Protein AF-A0A3Q0ETS3-F1 (afdb_monomer)

Solvent-accessible surface area (backbone atoms only — not comparable to full-atom values): 7289 Å² total; per-residue (Å²): 139,61,69,63,60,51,52,53,51,53,52,51,53,53,50,54,52,55,58,59,68,72,66,62,77,78,88,70,51,54,77,43,55,39,55,56,67,56,15,73,49,93,86,55,62,63,66,65,65,49,58,94,63,84,90,57,94,66,46,42,82,40,81,48,68,82,64,68,87,77,64,96,74,88,84,85,81,88,77,77,84,81,88,84,65,8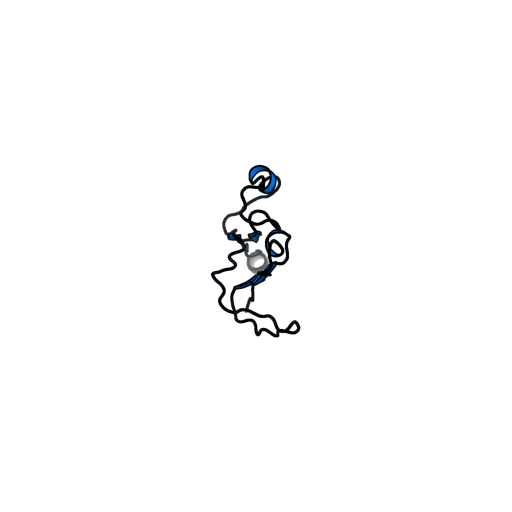4,44,76,49,82,47,66,45,76,55,90,61,43,24,57,75,43,44,54,49,81,47,78,40,75,135

Secondary structure (DSSP, 8-state):
--HHHHHHHHHHHHHHHHHHHTTPPP-PPPEEETTTTT-S-TTS-HHHHHTT----TT-EEE-----SS--S----SSS---PPPSEEEEEE--STTTTTTT-EEEEEE--

Foldseek 3Di:
DVPVVVVVVVVVVVVVVVVVVVPDPDDAAAEDQQQPLQFDDPPGDSVVVCPPDDHDPNHHYDGDDLPLPDDPDDDDPVDDDDDDDAAKDKDADSPDCRSSVRRIDIDHHHD

Mean predicted aligned error: 10.16 Å

Structure (mmCIF, N/CA/C/O backbone):
data_AF-A0A3Q0ETS3-F1
#
_entry.id   AF-A0A3Q0ETS3-F1
#
loop_
_atom_site.group_PDB
_atom_site.id
_atom_site.type_symbol
_atom_site.label_atom_id
_atom_site.label_alt_id
_atom_site.label_comp_id
_atom_site.label_asym_id
_atom_site.label_entity_id
_atom_site.label_seq_id
_atom_site.pdbx_PDB_ins_code
_atom_site.Cartn_x
_atom_site.Cartn_y
_atom_site.Cartn_z
_atom_site.occupancy
_atom_site.B_iso_or_equiv
_atom_site.auth_seq_id
_atom_site.auth_comp_id
_atom_site.auth_asym_id
_atom_site.auth_atom_id
_atom_site.pdbx_PDB_model_num
ATOM 1 N N . MET A 1 1 ? -41.447 -14.238 52.645 1.00 54.56 1 MET A N 1
ATOM 2 C CA . MET A 1 1 ? -40.307 -14.977 52.057 1.00 54.56 1 MET A CA 1
ATOM 3 C C . MET A 1 1 ? -40.002 -14.591 50.594 1.00 54.56 1 MET A C 1
ATOM 5 O O . MET A 1 1 ? -39.237 -15.294 49.960 1.00 54.56 1 MET A O 1
ATOM 9 N N . GLY A 1 2 ? -40.554 -13.491 50.040 1.00 56.62 2 GLY A N 1
ATOM 10 C CA . GLY A 1 2 ? -40.430 -13.162 48.601 1.00 56.62 2 GLY A CA 1
ATOM 11 C C . GLY A 1 2 ? -39.593 -11.925 48.236 1.00 56.62 2 GLY A C 1
ATOM 12 O O . GLY A 1 2 ? -39.304 -11.727 47.064 1.00 56.62 2 GLY A O 1
ATOM 13 N N . VAL A 1 3 ? -39.190 -11.100 49.209 1.00 57.09 3 VAL A N 1
ATOM 14 C CA . VAL A 1 3 ? -38.442 -9.849 48.958 1.00 57.09 3 VAL A CA 1
ATOM 15 C C . VAL A 1 3 ? -36.945 -10.068 48.719 1.00 57.09 3 VAL A C 1
ATOM 17 O O . VAL A 1 3 ? -36.354 -9.364 47.909 1.00 57.09 3 VAL A O 1
ATOM 20 N N . GLU A 1 4 ? -36.332 -11.071 49.353 1.00 62.25 4 GLU A N 1
ATOM 21 C CA . GLU A 1 4 ? -34.905 -11.375 49.160 1.00 62.25 4 GLU A CA 1
ATOM 22 C C . GLU A 1 4 ? -34.640 -12.007 47.789 1.00 62.25 4 GLU A C 1
ATOM 24 O O . GLU A 1 4 ? -33.756 -11.560 47.066 1.00 62.25 4 GLU A O 1
ATOM 29 N N . ALA A 1 5 ? -35.470 -12.971 47.375 1.00 61.50 5 ALA A N 1
ATOM 30 C CA . ALA A 1 5 ? -35.375 -13.606 46.058 1.00 61.50 5 ALA A CA 1
ATOM 31 C C . ALA A 1 5 ? -35.576 -12.609 44.902 1.00 61.50 5 ALA A C 1
ATOM 33 O O . ALA A 1 5 ? -34.891 -12.706 43.885 1.00 61.50 5 ALA A O 1
ATOM 34 N N . TYR A 1 6 ? -36.464 -11.619 45.074 1.00 64.25 6 TYR A N 1
ATOM 35 C CA . TYR A 1 6 ? -36.669 -10.557 44.086 1.00 64.25 6 TYR A CA 1
ATOM 36 C C . TYR A 1 6 ? -35.425 -9.664 43.951 1.00 64.25 6 TYR A C 1
ATOM 38 O O . TYR A 1 6 ? -35.064 -9.302 42.837 1.00 64.25 6 TYR A O 1
ATOM 46 N N . ASN A 1 7 ? -34.728 -9.385 45.061 1.00 73.38 7 ASN A N 1
ATOM 47 C CA . ASN A 1 7 ? -33.491 -8.597 45.094 1.00 73.38 7 ASN A CA 1
ATOM 48 C C . ASN A 1 7 ? -32.294 -9.348 44.481 1.00 73.38 7 ASN A C 1
ATOM 50 O O . ASN A 1 7 ? -31.508 -8.764 43.742 1.00 73.38 7 ASN A O 1
ATOM 54 N N . TYR A 1 8 ? -32.168 -10.659 44.722 1.00 81.44 8 TYR A N 1
ATOM 55 C CA . TYR A 1 8 ? -31.155 -11.484 44.049 1.00 81.44 8 TYR A CA 1
ATOM 56 C C . TYR A 1 8 ? -31.429 -11.599 42.548 1.00 81.44 8 TYR A C 1
ATOM 58 O O . TYR A 1 8 ? -30.508 -11.478 41.743 1.00 81.44 8 TYR A O 1
ATOM 66 N N . SER A 1 9 ? -32.694 -11.784 42.161 1.00 81.62 9 SER A N 1
ATOM 67 C CA . SER A 1 9 ? -33.090 -11.872 40.756 1.00 81.62 9 SER A CA 1
ATOM 68 C C . SER A 1 9 ? -32.798 -10.577 40.002 1.00 81.62 9 SER A C 1
ATOM 70 O O . SER A 1 9 ? -32.256 -10.633 38.903 1.00 81.62 9 SER A O 1
ATOM 72 N N . THR A 1 10 ? -33.120 -9.409 40.561 1.00 80.81 10 THR A N 1
ATOM 73 C CA . THR A 1 10 ? -32.818 -8.125 39.911 1.00 80.81 10 THR A CA 1
ATOM 74 C C . THR A 1 10 ? -31.315 -7.876 39.824 1.00 80.81 10 THR A C 1
ATOM 76 O O . THR A 1 1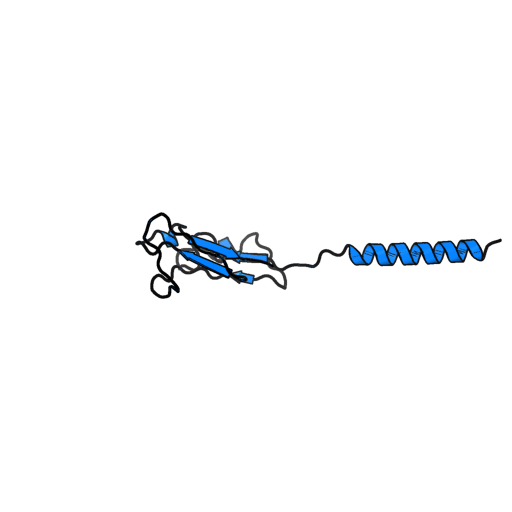0 ? -30.844 -7.458 38.770 1.00 80.81 10 THR A O 1
ATOM 79 N N . VAL A 1 11 ? -30.539 -8.201 40.864 1.00 84.69 11 VAL A N 1
ATOM 80 C CA . VAL A 1 11 ? -29.069 -8.078 40.84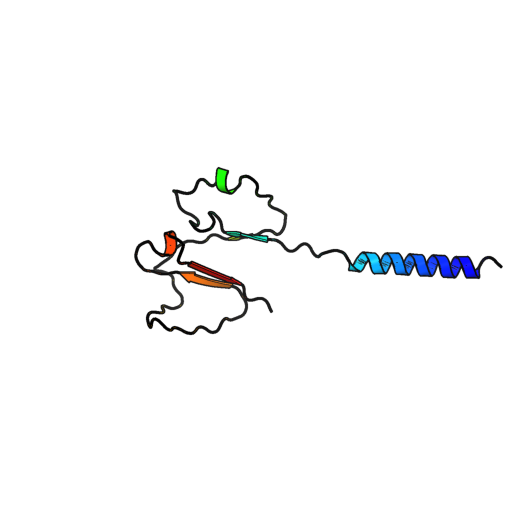6 1.00 84.69 11 VAL A CA 1
ATOM 81 C C . VAL A 1 11 ? -28.442 -8.982 39.780 1.00 84.69 11 VAL A C 1
ATOM 83 O O . VAL A 1 11 ? -27.596 -8.519 39.017 1.00 84.69 11 VAL A O 1
ATOM 86 N N . ILE A 1 12 ? -28.883 -10.238 39.661 1.00 86.62 12 ILE A N 1
ATOM 87 C CA . ILE A 1 12 ? -28.398 -11.167 38.626 1.00 86.62 12 ILE A CA 1
ATOM 88 C C . ILE A 1 12 ? -28.720 -10.634 37.225 1.00 86.62 12 ILE A C 1
ATOM 90 O O . ILE A 1 12 ? -27.851 -10.640 36.357 1.00 86.62 12 ILE A O 1
ATOM 94 N N . MET A 1 13 ? -29.929 -10.112 37.007 1.00 82.25 13 MET A N 1
ATOM 95 C CA . MET A 1 13 ? -30.319 -9.539 35.713 1.00 82.25 13 MET A CA 1
ATOM 96 C C . MET A 1 13 ? -29.497 -8.292 35.352 1.00 82.25 13 MET A C 1
ATOM 98 O O . MET A 1 13 ? -29.104 -8.143 34.196 1.00 82.25 13 MET A O 1
ATOM 102 N N . PHE A 1 14 ? -29.165 -7.437 36.325 1.00 84.88 14 PHE A N 1
ATOM 103 C CA . PHE A 1 14 ? -28.256 -6.302 36.119 1.00 84.88 14 PHE A CA 1
ATOM 104 C C . PHE A 1 14 ? -26.837 -6.756 35.752 1.00 84.88 14 PHE A C 1
ATOM 106 O O . PHE A 1 14 ? -26.240 -6.208 34.826 1.00 84.88 14 PHE A O 1
ATOM 113 N N . TYR A 1 15 ? -26.307 -7.782 36.424 1.00 84.81 15 TYR A N 1
ATOM 114 C CA . TYR A 1 15 ? -24.990 -8.341 36.103 1.00 84.81 15 TYR A CA 1
ATOM 115 C C . TYR A 1 15 ? -24.951 -8.994 34.717 1.00 84.81 15 TYR A C 1
ATOM 117 O O . TYR A 1 15 ? -23.989 -8.787 33.982 1.00 84.81 15 TYR A O 1
ATOM 125 N N . LEU A 1 16 ? -26.001 -9.722 34.321 1.00 84.31 16 LEU A N 1
ATOM 126 C CA . LEU A 1 16 ? -26.113 -10.301 32.977 1.00 84.31 16 LEU A CA 1
ATOM 127 C C . LEU A 1 16 ? -26.138 -9.213 31.896 1.00 84.31 16 LEU A C 1
ATOM 129 O O . LEU A 1 16 ? -25.453 -9.343 30.883 1.00 84.31 16 LEU A O 1
ATOM 133 N N . PHE A 1 17 ? -26.853 -8.110 32.135 1.00 80.81 17 PHE A N 1
ATOM 134 C CA . PHE A 1 17 ? -26.909 -6.985 31.202 1.00 80.81 17 PHE A CA 1
ATOM 135 C C . PHE A 1 17 ? -25.545 -6.292 31.056 1.00 80.81 17 PHE A C 1
ATOM 137 O O . PHE A 1 17 ? -25.084 -6.059 29.938 1.00 80.81 17 PHE A O 1
ATOM 144 N N . ILE A 1 18 ? -24.840 -6.048 32.168 1.00 81.44 18 ILE A N 1
ATOM 145 C CA .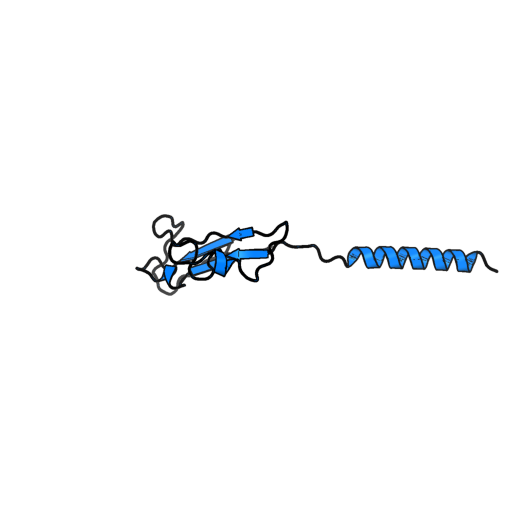 ILE A 1 18 ? -23.488 -5.470 32.136 1.00 81.44 18 ILE A CA 1
ATOM 146 C C . ILE A 1 18 ? -22.514 -6.399 31.402 1.00 81.44 18 ILE A C 1
ATOM 148 O O . ILE A 1 18 ? -21.809 -5.934 30.509 1.00 81.44 18 ILE A O 1
ATOM 152 N N . ILE A 1 19 ? -22.512 -7.705 31.693 1.00 81.81 19 ILE A N 1
ATOM 153 C CA . ILE A 1 19 ? -21.632 -8.671 31.014 1.00 81.81 19 ILE A CA 1
ATOM 154 C C . ILE A 1 19 ? -21.887 -8.675 29.503 1.00 81.81 19 ILE A C 1
ATOM 156 O O . ILE A 1 19 ? -20.930 -8.647 28.737 1.00 81.81 19 ILE A O 1
ATOM 160 N N . THR A 1 20 ? -23.147 -8.629 29.054 1.00 71.94 20 THR A N 1
ATOM 161 C CA . THR A 1 20 ? -23.460 -8.597 27.612 1.00 71.94 20 THR A CA 1
ATOM 162 C C . THR A 1 20 ? -22.975 -7.324 26.914 1.00 71.94 20 THR A C 1
ATOM 164 O O . THR A 1 20 ? -22.580 -7.380 25.751 1.00 71.94 20 THR A O 1
ATOM 167 N N . SER A 1 21 ? -22.927 -6.190 27.622 1.00 71.12 21 SER A N 1
ATOM 168 C CA . SER A 1 21 ? -22.497 -4.904 27.056 1.00 71.12 21 SER A CA 1
ATOM 169 C C . SER A 1 21 ? -20.993 -4.815 26.769 1.00 71.12 21 SER A C 1
ATOM 171 O O . SER A 1 21 ? -20.581 -4.017 25.936 1.00 71.12 21 SER A O 1
ATOM 173 N N . PHE A 1 22 ? -20.168 -5.654 27.403 1.00 67.69 22 PHE A N 1
ATOM 174 C CA . PHE A 1 22 ? -18.720 -5.699 27.159 1.00 67.69 22 PHE A CA 1
ATOM 175 C C . PHE A 1 22 ? -18.317 -6.605 25.986 1.00 67.69 22 PHE A C 1
ATOM 177 O O . PHE A 1 22 ? -17.161 -6.576 25.573 1.00 67.69 22 PHE A O 1
ATOM 184 N N . ILE A 1 23 ? -19.242 -7.402 25.437 1.00 70.00 23 ILE A N 1
ATOM 185 C CA . ILE A 1 23 ? -18.941 -8.375 24.369 1.00 70.00 23 ILE A CA 1
ATOM 186 C C . ILE A 1 23 ? -19.173 -7.766 22.976 1.00 70.00 23 ILE A C 1
ATOM 188 O O . ILE A 1 23 ? -18.990 -8.451 21.975 1.00 70.00 23 ILE A O 1
ATOM 192 N N . VAL A 1 24 ? -19.552 -6.486 22.859 1.00 66.25 24 VAL A N 1
ATOM 193 C CA . VAL A 1 24 ? -19.724 -5.881 21.529 1.00 66.25 24 VAL A CA 1
ATOM 194 C C . VAL A 1 24 ? -18.360 -5.810 20.831 1.00 66.25 24 VAL A C 1
ATOM 196 O O . VAL A 1 24 ? -17.460 -5.119 21.328 1.00 66.25 24 VAL A O 1
ATOM 199 N N . PRO A 1 25 ? -18.168 -6.500 19.690 1.00 67.69 25 PRO A N 1
ATOM 200 C CA . PRO A 1 25 ? -16.982 -6.284 18.885 1.00 67.69 25 PRO A CA 1
ATOM 201 C C . PRO A 1 25 ? -16.975 -4.816 18.464 1.00 67.69 25 PRO A C 1
ATOM 203 O O . PRO A 1 25 ? -17.954 -4.300 17.924 1.00 67.69 25 PRO A O 1
ATOM 206 N N . HIS A 1 26 ? -15.874 -4.128 18.753 1.00 65.38 26 HIS A N 1
ATOM 207 C CA . HIS A 1 26 ? -15.666 -2.791 18.222 1.00 65.38 26 HIS A CA 1
ATOM 208 C C . HIS A 1 26 ? -15.509 -2.948 16.713 1.00 65.38 26 HIS A C 1
ATOM 210 O O . HIS A 1 26 ? -14.581 -3.622 16.261 1.00 65.38 26 HIS A O 1
ATOM 216 N N . ALA A 1 27 ? -16.433 -2.375 15.943 1.00 68.75 27 ALA A N 1
ATOM 217 C CA . ALA A 1 27 ? -16.316 -2.358 14.495 1.00 68.75 27 ALA A CA 1
ATOM 218 C C . ALA A 1 27 ? -15.038 -1.588 14.132 1.00 68.75 27 ALA A C 1
ATOM 220 O O . ALA A 1 27 ? -14.934 -0.382 14.362 1.00 68.75 27 ALA A O 1
ATOM 221 N N . LYS A 1 28 ? -14.036 -2.312 13.637 1.00 75.94 28 LYS A N 1
ATOM 222 C CA . LYS A 1 28 ? -12.824 -1.741 13.058 1.00 75.94 28 LYS A CA 1
ATOM 223 C C . LYS A 1 28 ? -13.043 -1.703 11.550 1.00 75.94 28 LYS A C 1
ATOM 225 O O . LYS A 1 28 ? -13.402 -2.729 10.986 1.00 75.94 28 LYS A O 1
ATOM 230 N N . GLY A 1 29 ? -12.832 -0.544 10.934 1.00 83.88 29 GLY A N 1
ATOM 231 C CA . GLY A 1 29 ? -12.855 -0.432 9.478 1.00 83.88 29 GLY A CA 1
ATOM 232 C C . GLY A 1 29 ? -11.774 -1.290 8.821 1.00 83.88 29 GLY A C 1
ATOM 233 O O . GLY A 1 29 ? -10.687 -1.478 9.386 1.00 83.88 29 GLY A O 1
ATOM 234 N N . GLU A 1 30 ? -12.086 -1.812 7.642 1.00 87.88 30 GLU A N 1
ATOM 235 C CA . GLU A 1 30 ? -11.180 -2.589 6.803 1.00 87.88 30 GLU A CA 1
ATOM 236 C C . GLU A 1 30 ? -10.446 -1.692 5.798 1.00 87.88 30 GLU A C 1
ATOM 238 O O . GLU A 1 30 ? -10.968 -0.679 5.333 1.00 87.88 30 GLU A O 1
ATOM 243 N N . ASN A 1 31 ? -9.209 -2.064 5.463 1.00 88.06 31 ASN A N 1
ATOM 244 C CA . ASN A 1 31 ? -8.422 -1.370 4.452 1.00 88.06 31 ASN A CA 1
ATOM 245 C C . ASN A 1 31 ? -8.474 -2.155 3.138 1.00 88.06 31 ASN A C 1
ATOM 247 O O . ASN A 1 31 ? -7.996 -3.287 3.084 1.00 88.06 31 ASN A O 1
ATOM 251 N N . TYR A 1 32 ? -8.956 -1.521 2.074 1.00 90.50 32 TYR A N 1
ATOM 252 C CA . TYR A 1 32 ? -9.008 -2.091 0.731 1.00 90.50 32 TYR A CA 1
ATOM 253 C C . TYR A 1 32 ? -7.951 -1.446 -0.156 1.00 90.50 32 TYR A C 1
ATOM 255 O O . TYR A 1 32 ? -7.985 -0.237 -0.387 1.00 90.50 32 TYR A O 1
ATOM 263 N N . ILE A 1 33 ? -7.028 -2.247 -0.682 1.00 88.94 33 ILE A N 1
ATOM 264 C CA . ILE A 1 33 ? -6.063 -1.781 -1.679 1.00 88.94 33 ILE A CA 1
ATOM 265 C C . ILE A 1 33 ? -6.791 -1.656 -3.013 1.00 88.94 33 ILE A C 1
ATOM 267 O O . ILE A 1 33 ? -7.279 -2.644 -3.559 1.00 88.94 33 ILE A O 1
ATOM 271 N N . VAL A 1 34 ? -6.887 -0.437 -3.535 1.00 91.38 34 VAL A N 1
ATOM 272 C CA . VAL A 1 34 ? -7.636 -0.192 -4.766 1.00 91.38 34 VAL A CA 1
ATOM 273 C C . VAL A 1 34 ? -6.909 -0.831 -5.946 1.00 91.38 34 VAL A C 1
ATOM 275 O O . VAL A 1 34 ? -5.745 -0.525 -6.196 1.00 91.38 34 VAL A O 1
ATOM 278 N N . GLY A 1 35 ? -7.599 -1.719 -6.666 1.00 89.38 35 GLY A N 1
ATOM 279 C CA . GLY A 1 35 ? -7.022 -2.490 -7.772 1.00 89.38 35 GLY A CA 1
ATOM 280 C C . GLY A 1 35 ? -6.083 -3.621 -7.336 1.00 89.38 35 GLY A C 1
ATOM 281 O O . GLY A 1 35 ? -5.337 -4.148 -8.162 1.00 89.38 35 GLY A O 1
ATOM 282 N N . ASP A 1 36 ? -6.105 -4.000 -6.054 1.00 86.19 36 ASP A N 1
ATOM 283 C CA . ASP A 1 36 ? -5.335 -5.109 -5.483 1.00 86.19 36 ASP A CA 1
ATOM 284 C C . ASP A 1 36 ? -3.834 -5.032 -5.854 1.00 86.19 36 ASP A C 1
ATOM 286 O O . ASP A 1 36 ? -3.187 -3.991 -5.715 1.00 86.19 36 ASP A O 1
ATOM 290 N N . SER A 1 37 ? -3.249 -6.121 -6.362 1.00 79.38 37 SER A N 1
ATOM 291 C CA . SER A 1 37 ? -1.841 -6.155 -6.773 1.00 79.38 37 SER A CA 1
ATOM 292 C C . SER A 1 37 ? -1.524 -5.247 -7.961 1.00 79.38 37 SER A C 1
ATOM 294 O O . SER A 1 37 ? -0.370 -4.865 -8.119 1.00 79.38 37 SER A O 1
ATOM 296 N N . TYR A 1 38 ? -2.507 -4.859 -8.773 1.00 80.25 38 TYR A N 1
ATOM 297 C CA . TYR A 1 38 ? -2.289 -3.965 -9.915 1.00 80.25 38 TYR A CA 1
ATOM 298 C C . TYR A 1 38 ? -2.251 -2.492 -9.490 1.00 80.25 38 TYR A C 1
ATOM 300 O O . TYR A 1 38 ? -1.497 -1.702 -10.053 1.00 80.25 38 TYR A O 1
ATOM 308 N N . GLY A 1 39 ? -2.960 -2.136 -8.417 1.00 82.69 39 GLY A N 1
ATOM 309 C CA . GLY A 1 39 ? -3.037 -0.763 -7.921 1.00 82.69 39 GLY A CA 1
ATOM 310 C C . GLY A 1 39 ? -3.942 0.135 -8.771 1.00 82.69 39 GLY A C 1
ATOM 311 O O . GLY A 1 39 ? -4.793 -0.331 -9.531 1.00 82.69 39 GLY A O 1
ATOM 312 N N . TRP A 1 40 ? -3.746 1.449 -8.651 1.00 85.44 40 TRP A N 1
ATOM 313 C CA . TRP A 1 40 ? -4.544 2.445 -9.372 1.00 85.44 40 TR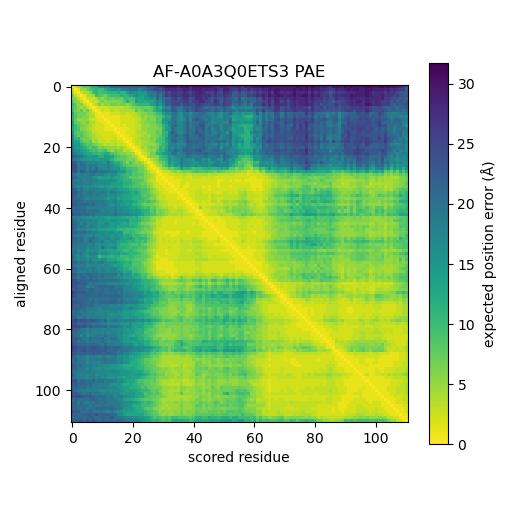P A CA 1
ATOM 314 C C . TRP A 1 40 ? -3.973 2.734 -10.769 1.00 85.44 40 TRP A C 1
ATOM 316 O O . TRP A 1 40 ? -3.210 3.685 -10.951 1.00 85.44 40 TRP A O 1
ATOM 326 N N . ILE A 1 41 ? -4.320 1.892 -11.746 1.00 79.25 41 ILE A N 1
ATOM 327 C CA . ILE A 1 41 ? -3.869 1.999 -13.144 1.00 79.25 41 ILE A CA 1
ATOM 328 C C . ILE A 1 41 ? -5.039 1.888 -14.133 1.00 79.25 41 ILE A C 1
ATOM 330 O O . ILE A 1 41 ? -6.050 1.257 -13.834 1.00 79.25 41 ILE A O 1
ATOM 334 N N . ASP A 1 42 ? -4.866 2.430 -15.343 1.00 83.00 42 ASP A N 1
ATOM 335 C CA . ASP A 1 42 ? -5.911 2.481 -16.385 1.00 83.00 42 ASP A CA 1
ATOM 336 C C . ASP A 1 42 ? -6.365 1.100 -16.902 1.00 83.00 42 ASP A C 1
ATOM 338 O O . ASP A 1 42 ? -7.404 0.986 -17.549 1.00 83.00 42 ASP A O 1
ATOM 342 N N . PHE A 1 43 ? -5.592 0.041 -16.640 1.00 84.19 43 PHE A N 1
ATOM 343 C CA . PHE A 1 43 ? -5.848 -1.315 -17.143 1.00 84.19 43 PHE A CA 1
ATOM 344 C C . PHE A 1 43 ? -6.697 -2.186 -16.203 1.00 84.19 43 PHE A C 1
ATOM 346 O O . PHE A 1 43 ? -6.993 -3.333 -16.542 1.00 84.19 43 PHE A O 1
ATOM 353 N N . VAL A 1 44 ? -7.078 -1.675 -15.029 1.00 87.44 44 VAL A N 1
ATOM 354 C CA . VAL A 1 44 ? -7.934 -2.382 -14.066 1.00 87.44 44 VAL A CA 1
ATOM 355 C C . VAL A 1 44 ? -9.395 -1.998 -14.293 1.00 87.44 44 VAL A C 1
ATOM 357 O O . VAL A 1 44 ? -9.740 -0.820 -14.336 1.00 87.44 44 VAL A O 1
ATOM 360 N N . ASP A 1 45 ? -10.279 -2.994 -14.388 1.00 93.44 45 ASP A N 1
ATOM 361 C CA . ASP A 1 45 ? -11.723 -2.752 -14.357 1.00 93.44 45 ASP A CA 1
ATOM 362 C C . ASP A 1 45 ? -12.179 -2.548 -12.908 1.00 93.44 45 ASP A C 1
ATOM 364 O O . ASP A 1 45 ? -12.391 -3.503 -12.158 1.00 93.44 45 ASP A O 1
ATOM 368 N N . PHE A 1 46 ? -12.321 -1.285 -12.506 1.00 92.94 46 PHE A N 1
ATOM 369 C CA . PHE A 1 46 ? -12.735 -0.942 -11.148 1.00 92.94 46 PHE A CA 1
ATOM 370 C C . PHE A 1 46 ? -14.189 -1.310 -10.832 1.00 92.94 46 PHE A C 1
ATOM 372 O O . PHE A 1 46 ? -14.520 -1.431 -9.656 1.00 92.94 46 PHE A O 1
ATOM 379 N N . ASN A 1 47 ? -15.050 -1.531 -11.835 1.00 94.81 47 ASN A N 1
ATOM 380 C CA . ASN A 1 47 ? -16.396 -2.043 -11.571 1.00 94.81 47 ASN A CA 1
ATOM 381 C C . ASN A 1 47 ? -16.308 -3.502 -11.122 1.00 94.81 47 ASN A C 1
ATOM 383 O O . ASN A 1 47 ? -16.813 -3.842 -10.059 1.00 94.81 47 ASN A O 1
ATOM 387 N N . ASN A 1 48 ? -15.561 -4.322 -11.864 1.00 95.50 48 ASN A N 1
ATOM 388 C CA . ASN A 1 48 ? -15.291 -5.709 -11.483 1.00 95.50 48 ASN A CA 1
ATOM 389 C C . ASN A 1 48 ? -14.508 -5.797 -10.160 1.00 95.50 48 ASN A C 1
ATOM 391 O O . ASN A 1 48 ? -14.787 -6.642 -9.319 1.00 95.50 48 ASN A O 1
ATOM 395 N N . TRP A 1 49 ? -13.559 -4.887 -9.913 1.00 94.25 49 TRP A N 1
ATOM 396 C CA . TRP A 1 49 ? -12.868 -4.842 -8.621 1.00 94.25 49 TRP A CA 1
ATOM 397 C C . TRP A 1 49 ? -13.833 -4.578 -7.454 1.00 94.25 49 TRP A C 1
ATOM 399 O O . TRP A 1 49 ? -13.657 -5.161 -6.385 1.00 94.25 49 TRP A O 1
ATOM 409 N N . CYS A 1 50 ? -14.853 -3.738 -7.641 1.00 95.12 50 CYS A N 1
ATOM 410 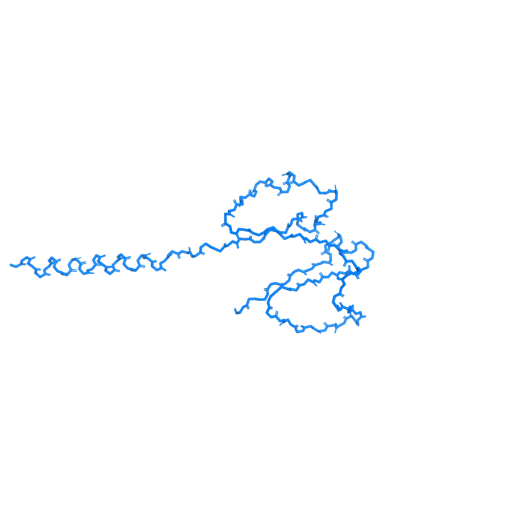C CA . CYS A 1 50 ? -15.887 -3.502 -6.634 1.00 95.12 50 CYS A CA 1
ATOM 411 C C . CYS A 1 50 ? -16.850 -4.690 -6.464 1.00 95.12 50 CYS A C 1
ATOM 413 O O . CYS A 1 50 ? -17.445 -4.828 -5.393 1.00 95.12 50 CYS A O 1
ATOM 415 N N . ASP A 1 51 ? -17.014 -5.542 -7.478 1.00 96.00 51 ASP A N 1
ATOM 416 C CA . ASP A 1 51 ? -17.979 -6.639 -7.440 1.00 96.00 51 ASP A CA 1
ATOM 417 C C . ASP A 1 51 ? -17.679 -7.621 -6.294 1.00 96.00 51 ASP A C 1
ATOM 419 O O . ASP A 1 51 ? -16.559 -8.099 -6.094 1.00 96.00 51 ASP A O 1
ATOM 423 N N . GLY A 1 52 ? -18.714 -7.918 -5.502 1.00 92.12 52 GLY A N 1
ATOM 424 C CA . GLY A 1 52 ? -18.629 -8.816 -4.347 1.00 92.12 52 GLY A CA 1
ATOM 425 C C . GLY A 1 52 ? -17.968 -8.222 -3.098 1.00 92.12 52 GLY A C 1
ATOM 426 O O . GLY A 1 52 ? -17.868 -8.930 -2.096 1.00 92.12 52 GLY A O 1
ATOM 427 N N . LYS A 1 53 ? -17.538 -6.952 -3.122 1.00 94.06 53 LYS A N 1
ATOM 428 C CA . LYS A 1 53 ? -17.070 -6.231 -1.930 1.00 94.06 53 LYS A CA 1
ATOM 429 C C . LYS A 1 53 ? -18.226 -5.476 -1.276 1.00 94.06 53 LYS A C 1
ATOM 431 O O . LYS A 1 53 ? -19.034 -4.845 -1.953 1.00 94.06 53 LYS A O 1
ATOM 436 N N . GLU A 1 54 ? -18.273 -5.505 0.051 1.00 92.94 54 GLU A N 1
ATOM 437 C CA . GLU A 1 54 ? -19.208 -4.712 0.848 1.00 92.94 54 GLU A CA 1
ATOM 438 C C . GLU A 1 54 ? -18.427 -3.682 1.664 1.00 92.94 54 GLU A C 1
ATOM 440 O O . GLU A 1 54 ? -17.691 -4.029 2.587 1.00 92.94 54 GLU A O 1
ATOM 445 N N . PHE A 1 55 ? -18.585 -2.405 1.312 1.00 93.56 55 PHE A N 1
ATOM 446 C CA . PHE A 1 55 ? -17.936 -1.303 2.017 1.00 93.56 55 PHE A CA 1
ATOM 447 C C . PHE A 1 55 ? -18.817 -0.799 3.161 1.00 93.56 55 PHE A C 1
ATOM 449 O O . PHE A 1 55 ? -19.998 -0.491 2.977 1.00 93.56 55 PHE A O 1
ATOM 456 N N . HIS A 1 56 ? -18.218 -0.656 4.335 1.00 93.44 56 HIS A N 1
ATOM 457 C CA . HIS A 1 56 ? -18.858 -0.217 5.564 1.00 93.44 56 HIS A CA 1
ATOM 458 C C . HIS A 1 56 ? -18.327 1.150 6.013 1.00 93.44 56 HIS A C 1
ATOM 460 O O . HIS A 1 56 ? -17.232 1.589 5.658 1.00 93.44 56 HIS A O 1
ATOM 466 N N . VAL A 1 57 ? -19.117 1.857 6.829 1.00 91.81 57 VAL A N 1
ATOM 467 C CA . VAL A 1 57 ? -18.671 3.121 7.432 1.00 91.81 57 VAL A CA 1
ATOM 468 C C . VAL A 1 57 ? -17.459 2.852 8.322 1.00 91.81 57 VAL A C 1
ATOM 470 O O . VAL A 1 57 ? -17.551 2.102 9.291 1.00 91.81 57 VAL A O 1
ATOM 473 N N . GLY A 1 58 ? -16.345 3.514 8.010 1.00 88.75 58 GLY A N 1
ATOM 474 C CA . GLY A 1 58 ? -15.067 3.342 8.699 1.00 88.75 58 GLY A CA 1
ATOM 475 C C . GLY A 1 58 ? -14.002 2.650 7.851 1.00 88.75 58 GLY A C 1
ATOM 476 O O . GLY A 1 58 ? -12.830 2.734 8.214 1.00 88.75 58 GLY A O 1
ATOM 477 N N . ASP A 1 59 ? -14.380 2.033 6.729 1.00 93.19 59 ASP A N 1
ATOM 478 C CA . ASP A 1 59 ? -13.433 1.426 5.795 1.00 93.19 59 ASP A CA 1
ATOM 479 C C . ASP A 1 59 ? -12.563 2.477 5.094 1.00 93.19 59 ASP A C 1
ATOM 481 O O . ASP A 1 59 ? -12.950 3.637 4.912 1.00 93.19 59 ASP A O 1
ATOM 485 N N . VAL A 1 60 ? -11.368 2.055 4.686 1.00 89.56 60 VAL A N 1
ATOM 486 C CA . VAL A 1 60 ? -10.357 2.904 4.054 1.00 89.56 60 VAL A CA 1
ATOM 487 C C . VAL A 1 60 ? -9.983 2.334 2.694 1.00 89.56 60 VAL A C 1
ATOM 489 O O . VAL A 1 60 ? -9.509 1.205 2.589 1.00 89.56 60 VAL A O 1
ATOM 492 N N . LEU A 1 61 ? -10.126 3.149 1.650 1.00 92.25 61 LEU A N 1
ATOM 493 C CA . LEU A 1 61 ? -9.568 2.851 0.333 1.00 92.25 61 LEU A CA 1
ATOM 494 C C . LEU A 1 61 ? -8.120 3.333 0.268 1.00 92.25 61 LEU A C 1
ATOM 496 O O . LEU A 1 61 ? -7.830 4.517 0.453 1.00 92.25 61 LEU A O 1
ATOM 500 N N . VAL A 1 62 ? -7.210 2.405 0.005 1.00 88.12 62 VAL A N 1
ATOM 501 C CA . VAL A 1 62 ? -5.772 2.637 -0.032 1.00 88.12 62 VAL A CA 1
ATOM 502 C C . VAL A 1 62 ? -5.314 2.650 -1.485 1.00 88.12 62 VAL A C 1
ATOM 504 O O . VAL A 1 62 ? -5.325 1.628 -2.168 1.00 88.12 62 VAL A O 1
ATOM 507 N N . TYR A 1 63 ? -4.923 3.829 -1.962 1.00 84.31 63 TYR A N 1
ATOM 508 C CA . TYR A 1 63 ? -4.439 4.019 -3.326 1.00 84.31 63 TYR A CA 1
ATOM 509 C C . TYR A 1 63 ? -2.940 3.745 -3.389 1.00 84.31 63 TYR A C 1
ATOM 511 O O . TYR A 1 63 ? -2.124 4.549 -2.937 1.00 84.31 63 TYR A O 1
ATOM 519 N N . GLU A 1 64 ? -2.586 2.608 -3.977 1.00 80.75 64 GLU A N 1
ATOM 520 C CA . GLU A 1 64 ? -1.201 2.223 -4.215 1.00 80.75 64 GLU A CA 1
ATOM 521 C C . GLU A 1 64 ? -0.805 2.564 -5.646 1.00 80.75 64 GLU A C 1
ATOM 523 O O . GLU A 1 64 ? -1.356 2.019 -6.604 1.00 80.75 64 GLU A O 1
ATOM 528 N N . SER A 1 65 ? 0.173 3.456 -5.793 1.00 79.25 65 SER A N 1
ATOM 529 C CA . SER A 1 65 ? 0.781 3.769 -7.085 1.00 79.25 65 SER A CA 1
ATOM 530 C C . SER A 1 65 ? 2.290 3.562 -7.020 1.00 79.25 65 SER A C 1
ATOM 532 O O . SER A 1 65 ? 2.932 3.819 -6.001 1.00 79.25 65 SER A O 1
ATOM 534 N N . CYS A 1 66 ? 2.867 3.090 -8.122 1.00 84.75 66 CYS A N 1
ATOM 535 C CA . CYS A 1 66 ? 4.297 2.832 -8.255 1.00 84.75 66 CYS A CA 1
ATOM 536 C C . CYS A 1 66 ? 5.079 4.130 -8.511 1.00 84.75 66 CYS A C 1
ATOM 538 O O . CYS A 1 66 ? 5.733 4.297 -9.539 1.00 84.75 66 CYS A O 1
ATOM 540 N N . MET A 1 67 ? 5.004 5.079 -7.575 1.00 85.56 67 MET A N 1
ATOM 541 C CA . MET A 1 67 ? 5.756 6.333 -7.637 1.00 85.56 67 MET A CA 1
ATOM 542 C C . MET A 1 67 ? 7.253 6.084 -7.416 1.00 85.56 67 MET A C 1
ATOM 544 O O . MET A 1 67 ? 7.738 6.048 -6.287 1.00 85.56 67 MET A O 1
ATOM 548 N N . LYS A 1 68 ? 8.003 5.936 -8.510 1.00 86.12 68 LYS A N 1
ATOM 549 C CA . LYS A 1 68 ? 9.440 5.600 -8.486 1.00 86.12 68 LYS A CA 1
ATOM 550 C C . LYS A 1 68 ? 10.346 6.785 -8.136 1.00 86.12 68 LYS A C 1
ATOM 552 O O . LYS A 1 68 ? 11.448 6.573 -7.631 1.00 86.12 68 LYS A O 1
ATOM 557 N N . ASP A 1 69 ? 9.862 8.012 -8.335 1.00 85.25 69 ASP A N 1
ATOM 558 C CA . ASP A 1 69 ? 10.647 9.240 -8.137 1.00 85.25 69 ASP A CA 1
ATOM 559 C C . ASP A 1 69 ? 10.443 9.904 -6.764 1.00 85.25 69 ASP A C 1
ATOM 561 O O . ASP A 1 69 ? 11.247 10.742 -6.360 1.00 85.25 69 ASP A O 1
ATOM 565 N N . SER A 1 70 ? 9.401 9.525 -6.015 1.00 84.00 70 SER A N 1
ATOM 566 C CA . SER A 1 70 ? 9.060 10.119 -4.712 1.00 84.00 70 SER A CA 1
ATOM 567 C C . SER A 1 70 ? 9.277 9.122 -3.570 1.00 84.00 70 SER A C 1
ATOM 569 O O . SER A 1 70 ? 8.342 8.681 -2.908 1.00 84.00 70 SER A O 1
ATOM 571 N N . TYR A 1 71 ? 10.534 8.722 -3.355 1.00 88.56 71 TYR A N 1
ATOM 572 C CA . TYR A 1 71 ? 10.908 7.788 -2.288 1.00 88.56 71 TYR A CA 1
ATOM 573 C C . TYR A 1 71 ? 11.582 8.504 -1.110 1.00 88.56 71 TYR A C 1
ATOM 575 O O . TYR A 1 71 ? 12.400 9.404 -1.290 1.00 88.56 71 TYR A O 1
ATOM 583 N N . MET A 1 72 ? 11.302 8.049 0.117 1.00 89.56 72 MET A N 1
ATOM 584 C CA . MET A 1 72 ? 12.009 8.521 1.319 1.00 89.56 72 MET A CA 1
ATOM 585 C C . MET A 1 72 ? 13.448 8.001 1.379 1.00 89.56 72 MET A C 1
ATOM 587 O O . MET A 1 72 ? 14.364 8.702 1.805 1.00 89.56 72 MET A O 1
ATOM 591 N N . LYS A 1 73 ? 13.654 6.744 0.968 1.00 92.75 73 LYS A N 1
ATOM 592 C CA . LYS A 1 73 ? 14.959 6.085 0.977 1.00 92.75 73 LYS A CA 1
ATOM 593 C C . LYS A 1 73 ? 15.020 4.995 -0.088 1.00 92.75 73 LYS A C 1
ATOM 595 O O . LYS A 1 73 ? 14.030 4.315 -0.333 1.00 92.75 73 LYS A O 1
ATOM 600 N N . ARG A 1 74 ? 16.192 4.841 -0.709 1.00 94.56 74 ARG A N 1
ATOM 601 C CA . ARG A 1 74 ? 16.481 3.789 -1.688 1.00 94.56 74 ARG A CA 1
ATOM 602 C C . ARG A 1 74 ? 17.421 2.753 -1.075 1.00 94.56 74 ARG A C 1
ATOM 604 O O . ARG A 1 74 ? 18.376 3.118 -0.391 1.00 94.56 74 ARG A O 1
ATOM 611 N N . PHE A 1 75 ? 17.146 1.487 -1.359 1.00 94.94 75 PHE A N 1
ATOM 612 C CA . PHE A 1 75 ? 17.873 0.318 -0.871 1.00 94.94 75 PHE A CA 1
ATOM 613 C C . PHE A 1 75 ? 18.319 -0.520 -2.070 1.00 94.94 75 PHE A C 1
ATOM 615 O O . PHE A 1 75 ? 17.508 -0.796 -2.953 1.00 94.94 75 PHE A O 1
ATOM 622 N N . THR A 1 76 ? 19.608 -0.853 -2.152 1.00 95.94 76 THR A N 1
ATOM 623 C CA . THR A 1 76 ? 20.193 -1.555 -3.313 1.00 95.94 76 THR A CA 1
ATOM 624 C C . THR A 1 76 ? 21.316 -2.518 -2.922 1.00 95.94 76 THR A C 1
ATOM 626 O O . THR A 1 76 ? 22.079 -2.932 -3.792 1.00 95.94 76 THR A O 1
ATOM 629 N N . SER A 1 77 ? 21.488 -2.843 -1.634 1.00 96.56 77 SER A N 1
ATOM 630 C CA . SER A 1 77 ? 22.591 -3.720 -1.207 1.00 96.56 77 SER A CA 1
ATOM 631 C C . SER A 1 77 ? 22.286 -5.202 -1.431 1.00 96.56 77 SER A C 1
ATOM 633 O O . SER A 1 77 ? 23.205 -6.017 -1.471 1.00 96.56 77 SER A O 1
ATOM 635 N N . GLY A 1 78 ? 21.001 -5.550 -1.575 1.00 93.69 78 GLY A N 1
ATOM 636 C CA . GLY A 1 78 ? 20.534 -6.931 -1.715 1.00 93.69 78 GLY A CA 1
ATOM 637 C C . GLY A 1 78 ? 20.377 -7.669 -0.381 1.00 93.69 78 GLY A C 1
ATOM 638 O O . GLY A 1 78 ? 19.902 -8.799 -0.370 1.00 93.69 78 GLY A O 1
ATOM 639 N N . ASN A 1 79 ? 20.740 -7.034 0.738 1.00 95.25 79 ASN A N 1
ATOM 640 C CA . ASN A 1 79 ? 20.522 -7.534 2.096 1.00 95.25 79 ASN A CA 1
ATOM 641 C C . ASN A 1 79 ? 20.222 -6.364 3.052 1.00 95.25 79 ASN A C 1
ATOM 643 O O . ASN A 1 79 ? 20.881 -6.164 4.074 1.00 95.25 79 ASN A O 1
ATOM 647 N N . ASP A 1 80 ? 19.269 -5.522 2.656 1.00 95.44 80 ASP A N 1
ATOM 648 C CA . ASP A 1 80 ? 18.918 -4.301 3.371 1.00 95.44 80 ASP A CA 1
ATOM 649 C C . ASP A 1 80 ? 18.083 -4.607 4.629 1.00 95.44 80 ASP A C 1
ATOM 651 O O . ASP A 1 80 ? 17.172 -5.431 4.605 1.00 95.44 80 ASP A O 1
ATOM 655 N N . SER A 1 81 ? 18.380 -3.932 5.743 1.00 94.62 81 SER A N 1
ATOM 656 C CA . SER A 1 81 ? 17.626 -4.043 7.003 1.00 94.62 81 SER A CA 1
ATOM 657 C C . SER A 1 81 ? 16.969 -2.712 7.353 1.00 94.62 81 SER A C 1
ATOM 659 O O . SER A 1 81 ? 17.604 -1.657 7.278 1.00 94.62 81 SER A O 1
ATOM 661 N N . ILE A 1 82 ? 15.695 -2.761 7.744 1.00 92.56 82 ILE A N 1
ATOM 662 C CA . ILE A 1 82 ? 14.859 -1.578 7.972 1.00 92.56 82 ILE A CA 1
ATOM 663 C C . ILE A 1 82 ? 14.165 -1.727 9.322 1.00 92.56 82 ILE A C 1
ATOM 665 O O . ILE A 1 82 ? 13.502 -2.729 9.579 1.00 92.56 82 ILE A O 1
ATOM 669 N N . ILE A 1 83 ? 14.331 -0.728 10.188 1.00 92.38 83 ILE A N 1
ATOM 670 C CA . ILE A 1 83 ? 13.573 -0.624 11.436 1.00 92.38 83 ILE A CA 1
ATOM 671 C C . ILE A 1 83 ? 12.237 0.029 11.098 1.00 92.38 83 ILE A C 1
ATOM 673 O O . ILE A 1 83 ? 12.207 1.093 10.482 1.00 92.38 83 ILE A O 1
ATOM 677 N N . LEU A 1 84 ? 11.144 -0.624 11.480 1.00 91.69 84 LEU A N 1
ATOM 678 C CA . LEU A 1 84 ? 9.798 -0.113 11.274 1.00 91.69 84 LEU A CA 1
ATOM 679 C C . LEU A 1 84 ? 9.380 0.763 12.459 1.00 91.69 84 LEU A C 1
ATOM 681 O O . LEU A 1 84 ? 9.457 0.336 13.611 1.00 91.69 84 LEU A O 1
ATOM 685 N N . GLU A 1 85 ? 8.923 1.977 12.166 1.00 89.50 85 GLU A N 1
ATOM 686 C CA . GLU A 1 85 ? 8.318 2.876 13.150 1.00 89.50 85 GLU A CA 1
ATOM 687 C C . GLU A 1 85 ? 6.789 2.742 13.133 1.00 89.50 85 GLU A C 1
ATOM 689 O O . GLU A 1 85 ? 6.206 2.210 12.188 1.00 89.50 85 GLU A O 1
ATOM 694 N N . LYS A 1 86 ? 6.124 3.218 14.193 1.00 88.31 86 LYS A N 1
ATOM 695 C CA . LYS A 1 86 ? 4.658 3.193 14.295 1.00 88.31 86 LYS A CA 1
ATOM 696 C C . LYS A 1 86 ? 4.022 3.940 13.116 1.00 88.31 86 LYS A C 1
ATOM 698 O O . LYS A 1 86 ? 4.412 5.065 12.817 1.00 88.31 86 LYS A O 1
ATOM 703 N N . GLY A 1 87 ? 2.972 3.363 12.534 1.00 84.62 87 GLY A N 1
ATOM 704 C CA . GLY A 1 87 ? 2.278 3.915 11.369 1.00 84.62 87 GLY A CA 1
ATOM 705 C C . GLY A 1 87 ? 2.360 2.976 10.169 1.00 84.62 87 GLY A C 1
ATOM 706 O O . GLY A 1 87 ? 2.453 1.768 10.342 1.00 84.62 87 GLY A O 1
ATOM 707 N N . GLY A 1 88 ? 2.301 3.523 8.956 1.00 83.25 88 GLY A N 1
ATOM 708 C CA . GLY A 1 88 ? 2.375 2.751 7.713 1.00 83.25 88 GLY A CA 1
ATOM 709 C C . GLY A 1 88 ? 3.683 2.990 6.960 1.00 83.25 88 GLY A C 1
ATOM 710 O O . GLY A 1 88 ? 4.145 4.128 6.879 1.00 83.25 88 GLY A O 1
ATOM 711 N N . ALA A 1 89 ? 4.257 1.936 6.382 1.00 88.38 89 ALA A N 1
ATOM 712 C CA . ALA A 1 89 ? 5.419 2.008 5.501 1.00 88.38 89 ALA A CA 1
ATOM 713 C C . ALA A 1 89 ? 5.144 1.312 4.161 1.00 88.38 89 ALA A C 1
ATOM 715 O O . ALA A 1 89 ? 4.616 0.200 4.116 1.00 88.38 89 ALA A O 1
ATOM 716 N N . TRP A 1 90 ? 5.547 1.982 3.083 1.00 88.75 90 TRP A N 1
ATOM 717 C CA . TRP A 1 90 ? 5.385 1.548 1.700 1.00 88.75 90 TRP A CA 1
ATOM 718 C C . TRP A 1 90 ? 6.732 1.163 1.102 1.00 88.75 90 TRP A C 1
ATOM 720 O O . TRP A 1 90 ? 7.691 1.934 1.180 1.00 88.75 90 TRP A O 1
ATOM 730 N N . PHE A 1 91 ? 6.794 -0.003 0.468 1.00 91.88 91 PHE A N 1
ATOM 731 C CA . PHE A 1 91 ? 7.979 -0.496 -0.222 1.00 91.88 91 PHE A CA 1
ATOM 732 C C . PHE A 1 91 ? 7.611 -0.908 -1.640 1.0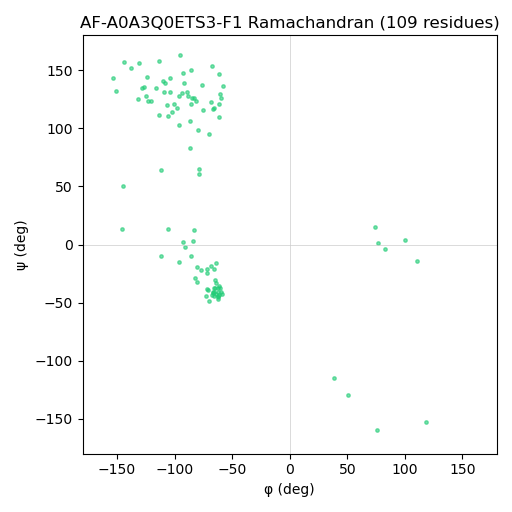0 91.88 91 PHE A C 1
ATOM 734 O O . PHE A 1 91 ? 6.616 -1.595 -1.851 1.00 91.88 91 PHE A O 1
ATOM 741 N N . ILE A 1 92 ? 8.432 -0.512 -2.608 1.00 92.31 92 ILE A N 1
ATOM 742 C CA . ILE A 1 92 ? 8.273 -0.883 -4.015 1.00 92.31 92 ILE A CA 1
ATOM 743 C C . ILE A 1 92 ? 9.633 -1.235 -4.611 1.00 92.31 92 ILE A C 1
ATOM 745 O O . ILE A 1 92 ? 10.660 -0.688 -4.197 1.00 92.31 92 ILE A O 1
ATOM 749 N N . CYS A 1 93 ? 9.649 -2.104 -5.618 1.00 93.50 93 CYS A N 1
ATOM 750 C CA . CYS A 1 93 ? 10.789 -2.194 -6.519 1.00 93.50 93 CYS A CA 1
ATOM 751 C C . CYS A 1 93 ? 10.698 -1.090 -7.576 1.00 93.50 93 CYS A C 1
ATOM 753 O O . CYS A 1 93 ? 9.712 -0.989 -8.300 1.00 93.50 93 CYS A O 1
ATOM 755 N N . GLY A 1 94 ? 11.733 -0.257 -7.674 1.00 93.00 94 GLY A N 1
ATOM 756 C CA . GLY A 1 94 ? 11.777 0.829 -8.655 1.00 93.00 94 GLY A CA 1
ATOM 757 C C . GLY A 1 94 ? 12.254 0.425 -10.053 1.00 93.00 94 GLY A C 1
ATOM 758 O O . GLY A 1 94 ? 12.431 1.306 -10.887 1.00 93.00 94 GLY A O 1
ATOM 759 N N . VAL A 1 95 ? 12.523 -0.861 -10.296 1.00 93.31 95 VAL A N 1
ATOM 760 C CA . VAL A 1 95 ? 13.0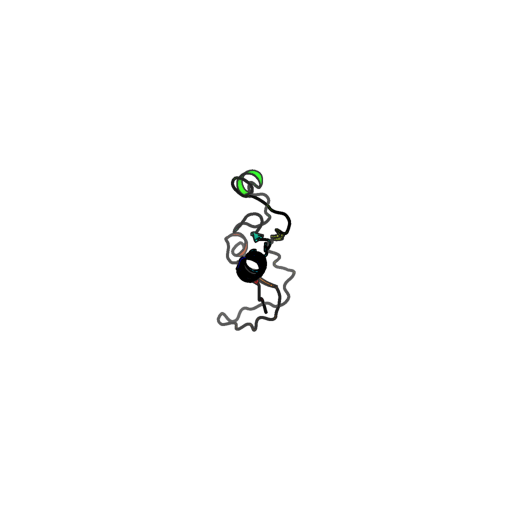41 -1.360 -11.579 1.00 93.31 95 VAL A CA 1
ATOM 761 C C . VAL A 1 95 ? 11.883 -1.602 -12.541 1.00 93.31 95 VAL A C 1
ATOM 763 O O . VAL A 1 95 ? 10.952 -2.324 -12.193 1.00 93.31 95 VAL A O 1
ATOM 766 N N . ASP A 1 96 ? 11.969 -1.000 -13.729 1.00 93.19 96 ASP A N 1
ATOM 767 C CA . ASP A 1 96 ? 11.066 -1.193 -14.870 1.00 93.19 96 ASP A CA 1
ATOM 768 C C . ASP A 1 96 ? 9.598 -1.358 -14.470 1.00 93.19 96 ASP A C 1
ATOM 770 O O . ASP A 1 96 ? 9.038 -0.408 -13.941 1.00 93.19 96 ASP A O 1
ATOM 774 N N . ASP A 1 97 ? 8.967 -2.507 -14.700 1.00 89.19 97 ASP A N 1
ATOM 775 C CA . ASP A 1 97 ? 7.559 -2.793 -14.390 1.00 89.19 97 ASP A CA 1
ATOM 776 C C . ASP A 1 97 ? 7.377 -3.710 -13.163 1.00 89.19 97 ASP A C 1
ATOM 778 O O . ASP A 1 97 ? 6.291 -4.237 -12.917 1.00 89.19 97 ASP A O 1
ATOM 782 N N . HIS A 1 98 ? 8.427 -3.918 -12.360 1.00 92.31 98 HIS A N 1
ATOM 783 C CA . HIS A 1 98 ? 8.388 -4.862 -11.241 1.00 92.31 98 HIS A CA 1
ATOM 784 C C . HIS A 1 98 ? 7.310 -4.507 -10.207 1.00 92.31 98 HIS A C 1
ATOM 786 O O . HIS A 1 98 ? 6.641 -5.397 -9.685 1.00 92.31 98 HIS A O 1
ATOM 792 N N . CYS A 1 99 ? 7.142 -3.220 -9.891 1.00 90.75 99 CYS A N 1
ATOM 793 C CA . CYS A 1 99 ? 6.142 -2.769 -8.923 1.00 90.75 99 CYS A CA 1
ATOM 794 C C . CYS A 1 99 ? 4.713 -2.991 -9.437 1.00 90.75 99 CYS A C 1
ATOM 796 O O . CYS A 1 99 ? 3.858 -3.480 -8.696 1.00 90.75 99 CYS A O 1
ATOM 798 N N . GLU A 1 100 ? 4.471 -2.671 -10.707 1.00 87.00 100 GLU A N 1
ATOM 799 C CA . GLU A 1 100 ? 3.195 -2.856 -11.395 1.00 87.00 100 GLU A CA 1
ATOM 800 C C . GLU A 1 100 ? 2.831 -4.345 -11.505 1.00 87.00 100 GLU A C 1
ATOM 802 O O . GLU A 1 100 ? 1.667 -4.713 -11.366 1.00 87.00 100 GLU A O 1
ATOM 807 N N . ASN A 1 101 ? 3.845 -5.205 -11.635 1.00 85.69 101 ASN A N 1
ATOM 808 C CA . ASN A 1 101 ? 3.728 -6.663 -11.614 1.00 85.69 101 ASN A CA 1
ATOM 809 C C . ASN A 1 101 ? 3.697 -7.264 -10.191 1.00 85.69 101 ASN A C 1
ATOM 811 O O . ASN A 1 101 ? 3.823 -8.478 -10.023 1.00 85.69 101 ASN A O 1
ATOM 815 N N . GLY A 1 102 ? 3.519 -6.437 -9.155 1.00 84.69 102 GLY A N 1
ATOM 816 C CA . GLY A 1 102 ? 3.248 -6.882 -7.786 1.00 84.69 102 GLY A CA 1
ATOM 817 C C . GLY A 1 102 ? 4.445 -6.897 -6.833 1.00 84.69 102 GLY A C 1
ATOM 818 O O . GLY A 1 102 ? 4.278 -7.285 -5.678 1.00 84.69 102 GLY A O 1
ATOM 819 N N . GLN A 1 103 ? 5.640 -6.448 -7.239 1.00 91.00 103 GLN A N 1
ATOM 820 C CA . GLN A 1 103 ? 6.792 -6.305 -6.336 1.00 91.00 103 GLN A CA 1
ATOM 821 C C . GLN A 1 103 ? 6.686 -5.025 -5.487 1.00 91.00 103 GLN A C 1
ATOM 823 O O . GLN A 1 103 ? 7.483 -4.087 -5.599 1.00 91.00 103 GLN A O 1
ATOM 828 N N . LYS A 1 104 ? 5.671 -5.004 -4.627 1.00 88.94 104 LYS A N 1
ATOM 829 C CA . LYS A 1 104 ? 5.339 -3.933 -3.688 1.00 88.94 104 LYS A CA 1
ATOM 830 C C . LYS A 1 104 ? 4.795 -4.515 -2.386 1.00 88.94 104 LYS A C 1
ATOM 832 O O . LYS A 1 104 ? 4.331 -5.652 -2.348 1.00 88.94 104 LYS A O 1
ATOM 837 N N . LEU A 1 105 ? 4.898 -3.749 -1.309 1.00 87.75 105 LEU A N 1
ATOM 838 C CA . LEU A 1 105 ? 4.498 -4.162 0.029 1.00 87.75 105 LEU A CA 1
ATOM 839 C C . LEU A 1 105 ? 4.052 -2.953 0.852 1.00 87.75 105 LEU A C 1
ATOM 841 O O . LEU A 1 105 ? 4.776 -1.962 0.961 1.00 87.75 105 LEU A O 1
ATOM 845 N N . HIS A 1 106 ? 2.897 -3.091 1.498 1.00 86.25 106 HIS A N 1
ATOM 846 C CA . HIS A 1 106 ? 2.437 -2.210 2.562 1.00 86.25 106 HIS A CA 1
ATOM 847 C C . HIS A 1 106 ? 2.608 -2.900 3.912 1.00 86.25 106 HIS A C 1
ATOM 849 O O . HIS A 1 106 ? 2.159 -4.033 4.092 1.00 86.25 106 HIS A O 1
ATOM 855 N N . ILE A 1 107 ? 3.201 -2.213 4.883 1.00 88.00 107 ILE A N 1
ATOM 856 C CA . ILE A 1 107 ? 3.235 -2.674 6.270 1.00 88.00 107 ILE A CA 1
ATOM 857 C C . ILE A 1 107 ? 2.559 -1.634 7.151 1.00 88.00 107 ILE A C 1
ATOM 859 O O . ILE A 1 107 ? 2.994 -0.486 7.195 1.00 88.00 107 ILE A O 1
ATOM 863 N N . ASN A 1 108 ? 1.534 -2.053 7.892 1.00 87.50 108 ASN A N 1
ATOM 864 C CA . ASN A 1 108 ? 0.909 -1.246 8.933 1.00 87.50 108 ASN A CA 1
ATOM 865 C C . ASN A 1 108 ? 1.382 -1.719 10.315 1.00 87.50 108 ASN A C 1
ATOM 867 O O . ASN A 1 108 ? 1.080 -2.833 10.740 1.00 87.50 108 ASN A O 1
ATOM 871 N N . VAL A 1 109 ? 2.121 -0.863 11.011 1.00 89.12 109 VAL A N 1
ATOM 872 C CA . VAL A 1 109 ? 2.706 -1.100 12.330 1.00 89.12 109 VAL A CA 1
ATOM 873 C C . VAL A 1 109 ? 1.773 -0.524 13.388 1.00 89.12 109 V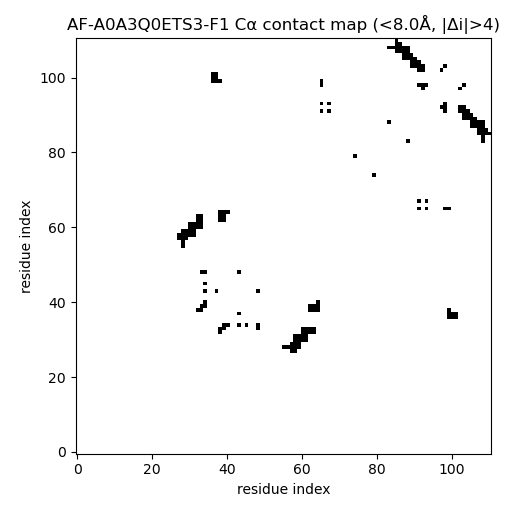AL A C 1
ATOM 875 O O . VAL A 1 109 ? 1.711 0.691 13.609 1.00 89.12 109 VAL A O 1
ATOM 878 N N . THR A 1 110 ? 1.034 -1.408 14.050 1.00 84.12 110 THR A N 1
ATOM 879 C CA . THR A 1 110 ? 0.174 -1.045 15.178 1.00 84.12 110 THR A CA 1
ATOM 880 C C . THR A 1 110 ? 0.962 -1.034 16.494 1.00 84.12 110 THR A C 1
ATOM 882 O O . THR A 1 110 ? 1.931 -1.785 16.611 1.00 84.12 110 THR A O 1
ATOM 885 N N . PRO A 1 111 ? 0.571 -0.195 17.474 1.00 76.50 111 PRO A N 1
ATOM 886 C CA . PRO A 1 111 ? 1.075 -0.273 18.849 1.00 76.50 111 PRO A CA 1
ATOM 887 C C . PRO A 1 111 ? 0.868 -1.637 19.502 1.00 76.50 111 PRO A C 1
ATOM 889 O O . PRO A 1 111 ? -0.111 -2.322 19.123 1.00 76.50 111 PRO A O 1
#

Radius of gyration: 24.74 Å; Cα contacts (8 Å, |Δi|>4): 94; chains: 1; bounding box: 63×25×69 Å

pLDDT: mean 85.2, std 9.38, range [54.56, 96.56]

Sequence (111 aa):
MGVEAYNYSTVIMFYLFIITSFIVPHAKGENYIVGDSYGWIDFVDFNNWCDGKEFHVGDVLVYESCMKDSYMKRFTSGNDSIILEKGGAWFICGVDDHCENGQKLHINVTP

Organism: Vigna radiata var. radiata (NCBI:txid3916)

InterPro domains:
  IPR003245 Phytocyanin domain [PF02298] (63-103)
  IPR003245 Phytocyanin domain [PS51485] (30-111)
  IPR008972 Cupredoxin [G3DSA:2.60.40.420] (28-66)
  IPR008972 Cupredoxin [G3DSA:2.60.40.420] (67-110)
  IPR008972 Cupredoxin [SSF49503] (32-109)
  IPR039391 Phytocyanin-like [PTHR33021] (20-107)

Nearest PDB structures (foldseek):
  1jer-assembly1_A-2  TM=4.100E-01  e=2.258E-03  Cucumis sativus